Protein AF-T0ZZD6-F1 (afdb_monomer_lite)

Organism: NCBI:txid410659

Sequence (112 aa):
MRQFITPGEELPKEAKRNEYVAVYNGKAYSNIMGFYDTERKDIVPLEGMWKPRIGDSVIGVVERPTRAGIYNVMLTEFAQGLIITSKFDSGPSFAANDIIEATVADVEKKKG

pLDDT: mean 89.75, std 10.62, range [41.41, 97.19]

Radius of gyration: 18.77 Å; chains: 1; bounding box: 46×27×48 Å

Foldseek 3Di:
DKDWFAFFAWADLLQDDDPQWDADPNTTTGRATFIQDPVVSYTGHPDDDDDDDAFDKAKWFWAADPDPQWTWTCGDPPDIDIGGDDPPDPDDDDHGGDIDIDGRHDDDDDDD

Structure (mmCIF, N/CA/C/O backbone):
data_AF-T0ZZD6-F1
#
_entry.id   AF-T0ZZD6-F1
#
loop_
_atom_site.group_PDB
_atom_site.id
_atom_site.type_symbol
_atom_site.label_atom_id
_atom_site.label_alt_id
_atom_site.label_comp_id
_atom_site.label_asym_id
_atom_site.label_entity_id
_atom_site.label_seq_id
_atom_site.pdbx_PDB_ins_code
_atom_site.Cartn_x
_atom_site.Cartn_y
_atom_site.Cartn_z
_atom_site.occupancy
_atom_site.B_iso_or_equiv
_atom_site.auth_seq_id
_atom_site.auth_comp_id
_atom_site.auth_asym_id
_atom_site.auth_atom_id
_atom_site.pdbx_PDB_model_num
ATOM 1 N N . MET A 1 1 ? -15.477 -13.158 11.176 1.00 83.44 1 MET A N 1
ATOM 2 C CA . MET A 1 1 ? -16.718 -12.370 10.917 1.00 83.44 1 MET A CA 1
ATOM 3 C C . MET A 1 1 ? -16.318 -10.936 10.568 1.00 83.44 1 MET A C 1
ATOM 5 O O . MET A 1 1 ? -15.305 -10.470 11.076 1.00 83.44 1 MET A O 1
ATOM 9 N N . ARG A 1 2 ? -17.057 -10.244 9.690 1.00 91.12 2 ARG A N 1
ATOM 10 C CA . ARG A 1 2 ? -16.783 -8.838 9.343 1.00 91.12 2 ARG A CA 1
ATOM 11 C C . ARG A 1 2 ? -17.857 -7.932 9.930 1.00 91.12 2 ARG A C 1
ATOM 13 O O . ARG A 1 2 ? -19.037 -8.169 9.689 1.00 91.12 2 ARG A O 1
ATOM 20 N N . GLN A 1 3 ? -17.442 -6.919 10.680 1.00 94.25 3 GLN A N 1
ATOM 21 C CA . GLN A 1 3 ? -18.321 -5.898 11.245 1.00 94.25 3 GLN A CA 1
ATOM 22 C C . GLN A 1 3 ? -18.134 -4.601 10.466 1.00 94.25 3 GLN A C 1
ATOM 24 O O . GLN A 1 3 ? -17.003 -4.171 10.263 1.00 94.25 3 GLN A O 1
ATOM 29 N N . PHE A 1 4 ? -19.226 -3.992 10.012 1.00 96.69 4 PHE A N 1
ATOM 30 C CA . PHE A 1 4 ? -19.164 -2.668 9.399 1.00 96.69 4 PHE A CA 1
ATOM 31 C C . PHE A 1 4 ? -18.773 -1.626 10.449 1.00 96.69 4 PHE A C 1
ATOM 33 O O . PHE A 1 4 ? -19.295 -1.674 11.561 1.00 96.69 4 PHE A O 1
ATOM 40 N N . ILE A 1 5 ? -17.873 -0.715 10.088 1.00 96.88 5 ILE A N 1
ATOM 41 C CA . ILE A 1 5 ? -17.375 0.343 10.969 1.00 96.88 5 ILE A CA 1
ATOM 42 C C . ILE A 1 5 ? -17.388 1.699 10.267 1.00 96.88 5 ILE A C 1
ATOM 44 O O . ILE A 1 5 ? -17.228 1.797 9.044 1.00 96.88 5 ILE A O 1
ATOM 48 N N . THR A 1 6 ? -17.524 2.751 11.066 1.00 97.19 6 THR A N 1
ATOM 49 C CA . THR A 1 6 ? -17.542 4.146 10.612 1.00 97.19 6 THR A CA 1
ATOM 50 C C . THR A 1 6 ? -16.387 4.967 11.199 1.00 97.19 6 THR A C 1
ATOM 52 O O . THR A 1 6 ? -15.838 4.605 12.242 1.00 97.19 6 THR A O 1
ATOM 55 N N . PRO A 1 7 ? -15.983 6.080 10.557 1.00 96.62 7 PRO A N 1
ATOM 56 C CA . PRO A 1 7 ? -14.992 6.984 11.134 1.00 96.62 7 PRO A CA 1
ATOM 57 C C . PRO A 1 7 ? -15.426 7.496 12.517 1.00 96.62 7 PRO A C 1
ATOM 59 O O . PRO A 1 7 ? -16.553 7.949 12.694 1.00 96.62 7 PRO A O 1
ATOM 62 N N . GLY A 1 8 ? -14.517 7.452 13.490 1.00 96.19 8 GLY A N 1
ATOM 63 C CA . GLY A 1 8 ? -14.763 7.830 14.885 1.00 96.19 8 GLY A CA 1
ATOM 64 C C . GLY A 1 8 ? -15.282 6.696 15.773 1.00 96.19 8 GLY A C 1
ATOM 65 O O . GLY A 1 8 ? -15.343 6.869 16.989 1.00 96.19 8 GLY A O 1
ATOM 66 N N . GLU A 1 9 ? -15.614 5.534 15.210 1.00 97.19 9 GLU A N 1
ATOM 67 C CA . GLU A 1 9 ? -16.054 4.369 15.981 1.00 97.19 9 GLU A CA 1
ATOM 68 C C . GLU A 1 9 ? -14.894 3.761 16.785 1.00 97.19 9 GLU A C 1
ATOM 70 O O . GLU A 1 9 ? -13.789 3.581 16.261 1.00 97.19 9 GLU A O 1
ATOM 75 N N . GLU A 1 10 ? -15.132 3.468 18.070 1.00 96.75 10 GLU A N 1
ATOM 76 C CA . GLU A 1 10 ? -14.140 2.837 18.951 1.00 96.75 10 GLU A CA 1
ATOM 77 C C . GLU A 1 10 ? -13.927 1.377 18.538 1.00 96.75 10 GLU A C 1
ATOM 79 O O . GLU A 1 10 ? -14.868 0.591 18.431 1.00 96.75 10 GLU A O 1
ATOM 84 N N . LEU A 1 11 ? -12.668 1.013 18.319 1.00 96.25 11 LEU A N 1
ATOM 85 C CA . LEU A 1 11 ? -12.261 -0.323 17.911 1.00 96.25 11 LEU A CA 1
ATOM 86 C C . LEU A 1 11 ? -11.879 -1.175 19.131 1.00 96.25 11 LEU A C 1
ATOM 88 O O . LEU A 1 11 ? -11.433 -0.635 20.150 1.00 96.25 11 LEU A O 1
ATOM 92 N N . PRO A 1 12 ? -11.966 -2.515 19.029 1.00 94.06 12 PRO A N 1
ATOM 93 C CA . PRO A 1 12 ? -11.460 -3.413 20.063 1.00 94.06 12 PRO A CA 1
ATOM 94 C C . PRO A 1 12 ? -9.984 -3.150 20.387 1.00 94.06 12 PRO A C 1
ATOM 96 O O . PRO A 1 12 ? -9.197 -2.777 19.516 1.00 94.06 12 PRO A O 1
ATOM 99 N N . LYS A 1 13 ? -9.574 -3.392 21.638 1.00 90.56 13 LYS A N 1
ATOM 100 C CA . LYS A 1 13 ? -8.198 -3.116 22.100 1.00 90.56 13 LYS A CA 1
ATOM 101 C C . LYS A 1 13 ? -7.137 -3.904 21.332 1.00 90.56 13 LYS A C 1
ATOM 103 O O . LYS A 1 13 ? -5.996 -3.461 21.225 1.00 90.56 13 LYS A O 1
ATOM 108 N N . GLU A 1 14 ? -7.510 -5.067 20.816 1.00 90.56 14 GLU A N 1
ATOM 109 C CA . GLU A 1 14 ? -6.651 -5.972 20.063 1.00 90.56 14 GLU A CA 1
ATOM 110 C C . GLU A 1 14 ? -6.573 -5.609 18.575 1.00 90.56 14 GLU A C 1
ATOM 112 O O . GLU A 1 14 ? -5.856 -6.290 17.838 1.00 90.56 14 GLU A O 1
ATOM 117 N N . ALA A 1 15 ? -7.296 -4.576 18.124 1.00 92.31 15 ALA A N 1
ATOM 118 C CA . ALA A 1 15 ? -7.241 -4.115 16.747 1.00 92.31 15 ALA A CA 1
ATOM 119 C C . ALA A 1 15 ? -5.796 -3.772 16.362 1.00 92.31 15 ALA A C 1
ATOM 121 O O . ALA A 1 15 ? -5.078 -3.038 17.053 1.00 92.31 15 ALA A O 1
ATOM 122 N N . LYS A 1 16 ? -5.360 -4.326 15.234 1.00 93.50 16 LYS A N 1
ATOM 123 C CA . LYS A 1 16 ? -4.033 -4.112 14.679 1.00 93.50 16 LYS A CA 1
ATOM 124 C C . LYS A 1 16 ? -3.868 -2.636 14.348 1.00 93.50 16 LYS A C 1
ATOM 126 O O . LYS A 1 16 ? -4.651 -2.054 13.603 1.00 93.50 16 LYS A O 1
ATOM 131 N N . ARG A 1 17 ? -2.805 -2.034 14.876 1.00 90.69 17 ARG A N 1
ATOM 132 C CA . ARG A 1 17 ? -2.465 -0.647 14.562 1.00 90.69 17 ARG A CA 1
ATOM 133 C C . ARG A 1 17 ? -1.930 -0.572 13.141 1.00 90.69 17 ARG A C 1
ATOM 135 O O . ARG A 1 17 ? -0.885 -1.140 12.828 1.00 90.69 17 ARG A O 1
ATOM 142 N N . ASN A 1 18 ? -2.659 0.131 12.296 1.00 90.06 18 ASN A N 1
ATOM 143 C CA . ASN A 1 18 ? -2.303 0.414 10.919 1.00 90.06 18 ASN A CA 1
ATOM 144 C C . ASN A 1 18 ? -2.682 1.878 10.616 1.00 90.06 18 ASN A C 1
ATOM 146 O O . ASN A 1 18 ? -3.045 2.644 11.505 1.00 90.06 18 ASN A O 1
ATOM 150 N N . GLU A 1 19 ? -2.585 2.274 9.357 1.00 89.38 19 GLU A N 1
ATOM 151 C CA . GLU A 1 19 ? -2.939 3.618 8.888 1.00 89.38 19 GLU A CA 1
ATOM 152 C C . GLU A 1 19 ? -4.436 3.971 8.975 1.00 89.38 19 GLU A C 1
ATOM 154 O O . GLU A 1 19 ? -4.789 5.146 8.884 1.00 89.38 19 GLU A O 1
ATOM 159 N N . TYR A 1 20 ? -5.300 2.974 9.166 1.00 94.06 20 TYR A N 1
ATOM 160 C CA . TYR A 1 20 ? -6.750 3.123 9.295 1.00 94.06 20 TYR A CA 1
ATOM 161 C C . TYR A 1 20 ? -7.208 3.297 10.755 1.00 94.06 20 TYR A C 1
ATOM 163 O O . TYR A 1 20 ? -8.400 3.419 11.038 1.00 94.06 20 TYR A O 1
ATOM 171 N N . VAL A 1 21 ? -6.261 3.280 11.700 1.00 94.88 21 VAL A N 1
ATOM 172 C CA . VAL A 1 21 ? -6.522 3.368 13.138 1.00 94.88 21 VAL A CA 1
ATOM 173 C C . VAL A 1 21 ? -5.883 4.627 13.710 1.00 94.88 21 VAL A C 1
ATOM 175 O O . VAL A 1 21 ? -4.660 4.776 13.721 1.00 94.88 21 VAL A O 1
ATOM 178 N N . ALA A 1 22 ? -6.712 5.513 14.256 1.00 94.75 22 ALA A N 1
ATOM 179 C CA . ALA A 1 22 ? -6.274 6.640 15.066 1.00 94.75 22 ALA A CA 1
ATOM 180 C C . ALA A 1 22 ? -6.217 6.234 16.546 1.00 94.75 22 ALA A C 1
ATOM 182 O O . ALA A 1 22 ? -7.111 5.555 17.047 1.00 94.75 22 ALA A O 1
ATOM 183 N N . VAL A 1 23 ? -5.174 6.659 17.266 1.00 93.75 23 VAL A N 1
ATOM 184 C CA . VAL A 1 23 ? -5.051 6.414 18.710 1.00 93.75 23 VAL A CA 1
ATOM 185 C C . VAL A 1 23 ? -5.223 7.727 19.458 1.00 93.75 23 VAL A C 1
ATOM 187 O O . VAL A 1 23 ? -4.429 8.648 19.282 1.00 93.75 23 VAL A O 1
ATOM 190 N N . TYR A 1 24 ? -6.235 7.796 20.319 1.00 93.25 24 TYR A N 1
ATOM 191 C CA . TYR A 1 24 ? -6.521 8.964 21.148 1.00 93.25 24 TYR A CA 1
ATOM 192 C C . TYR A 1 24 ? -6.794 8.520 22.586 1.00 93.25 24 TYR A C 1
ATOM 194 O O . TYR A 1 24 ? -7.584 7.608 22.816 1.00 93.25 24 TYR A O 1
ATOM 202 N N . ASN A 1 25 ? -6.101 9.116 23.562 1.00 91.69 25 ASN A N 1
ATOM 203 C CA . ASN A 1 25 ? -6.203 8.761 24.988 1.00 91.69 25 ASN A CA 1
ATOM 204 C C . ASN A 1 25 ? -6.096 7.247 25.275 1.00 91.69 25 ASN A C 1
ATOM 206 O O . ASN A 1 25 ? -6.811 6.700 26.111 1.00 91.69 25 ASN A O 1
ATOM 210 N N . GLY A 1 26 ? -5.215 6.549 24.551 1.00 90.94 26 GLY A N 1
ATOM 211 C CA . GLY A 1 26 ? -4.997 5.107 24.710 1.00 90.94 26 GLY A CA 1
ATOM 212 C C . GLY A 1 26 ? -6.083 4.209 24.105 1.00 90.94 26 GLY A C 1
ATOM 213 O O . GLY A 1 26 ? -5.947 2.987 24.169 1.00 90.94 26 GLY A O 1
ATOM 214 N N . LYS A 1 27 ? -7.119 4.785 23.489 1.00 95.06 27 LYS A N 1
ATOM 215 C CA . LYS A 1 27 ? -8.169 4.071 22.756 1.00 95.06 27 LYS A CA 1
ATOM 216 C C . LYS A 1 27 ? -7.920 4.132 21.251 1.00 95.06 27 LYS A C 1
ATOM 218 O O . LYS A 1 27 ? -7.370 5.112 20.748 1.00 95.06 27 LYS A O 1
ATOM 223 N N . ALA A 1 28 ? -8.292 3.063 20.557 1.00 95.56 28 ALA A N 1
ATOM 224 C CA . ALA A 1 28 ? -8.194 2.950 19.108 1.00 95.56 28 ALA A CA 1
ATOM 225 C C . ALA A 1 28 ? -9.541 3.312 18.477 1.00 95.56 28 ALA A C 1
ATOM 227 O O . ALA A 1 28 ? -10.579 2.837 18.928 1.00 95.56 28 ALA A O 1
ATOM 228 N N . TYR A 1 29 ? -9.513 4.124 17.428 1.00 96.94 29 TYR A N 1
ATOM 229 C CA . TYR A 1 29 ? -10.690 4.558 16.686 1.00 96.94 29 TYR A CA 1
ATOM 230 C C . TYR A 1 29 ? -10.463 4.346 15.194 1.00 96.94 29 TYR A C 1
ATOM 232 O O . TYR A 1 29 ? -9.345 4.538 14.707 1.00 96.94 29 TYR A O 1
ATOM 240 N N . SER A 1 30 ? -11.512 3.981 14.461 1.00 96.44 30 SER A N 1
ATOM 241 C CA . SER A 1 30 ? -11.444 3.970 13.000 1.00 96.44 30 SER A CA 1
ATOM 242 C C . SER A 1 30 ? -11.337 5.399 12.473 1.00 96.44 30 SER A C 1
ATOM 244 O O . SER A 1 30 ? -12.045 6.285 12.948 1.00 96.44 30 SER A O 1
ATOM 246 N N . ASN A 1 31 ? -10.487 5.645 11.477 1.00 95.56 31 ASN A N 1
ATOM 247 C CA . ASN A 1 31 ? -10.459 6.925 10.753 1.00 95.56 31 ASN A CA 1
ATOM 248 C C . ASN A 1 31 ? -11.085 6.836 9.347 1.00 95.56 31 ASN A C 1
ATOM 250 O O . ASN A 1 31 ? -11.108 7.834 8.631 1.00 95.56 31 ASN A O 1
ATOM 254 N N . ILE A 1 32 ? -11.603 5.664 8.966 1.00 95.06 32 ILE A N 1
ATOM 255 C CA . ILE A 1 32 ? -12.238 5.398 7.670 1.00 95.06 32 ILE A CA 1
ATOM 256 C C . ILE A 1 32 ? -13.553 4.628 7.835 1.00 95.06 32 ILE A C 1
ATOM 258 O O . ILE A 1 32 ? -13.870 4.103 8.904 1.00 95.06 32 ILE A O 1
ATOM 262 N N . MET A 1 33 ? -14.312 4.546 6.744 1.00 96.44 33 MET A N 1
ATOM 263 C CA . MET A 1 33 ? -15.436 3.626 6.605 1.00 96.44 33 MET A CA 1
ATOM 264 C C . MET A 1 33 ? -14.938 2.285 6.047 1.00 96.44 33 MET A C 1
ATOM 266 O O . MET A 1 33 ? -14.135 2.250 5.110 1.00 96.44 33 MET A O 1
ATOM 270 N N . GLY A 1 34 ? -15.385 1.171 6.625 1.00 96.19 34 GLY A N 1
ATOM 271 C CA . GLY A 1 34 ? -14.770 -0.121 6.336 1.00 96.19 34 GLY A CA 1
ATOM 272 C C . GLY A 1 34 ? -15.461 -1.314 6.973 1.00 96.19 34 GLY A C 1
ATOM 273 O O . GLY A 1 34 ? -16.532 -1.214 7.570 1.00 96.19 34 GLY A O 1
ATOM 274 N N . PHE A 1 35 ? -14.782 -2.451 6.885 1.00 96.88 35 PHE A N 1
ATOM 275 C CA . PHE A 1 35 ? -15.068 -3.622 7.696 1.00 96.88 35 PHE A CA 1
ATOM 276 C C . PHE A 1 35 ? -13.923 -3.879 8.670 1.00 96.88 35 PHE A C 1
ATOM 278 O O . PHE A 1 35 ? -12.767 -3.977 8.261 1.00 96.88 35 PHE A O 1
ATOM 285 N N . TYR A 1 36 ? -14.247 -4.075 9.941 1.00 96.44 36 TYR A N 1
ATOM 286 C CA . TYR A 1 36 ? -13.346 -4.706 10.890 1.00 96.44 36 TYR A CA 1
ATOM 287 C C . TYR A 1 36 ? -13.437 -6.229 10.743 1.00 96.44 36 TYR A C 1
ATOM 289 O O . TYR A 1 36 ? -14.507 -6.826 10.901 1.00 96.44 36 TYR A O 1
ATOM 297 N N . ASP A 1 37 ? -12.315 -6.863 10.413 1.00 95.56 37 ASP A N 1
ATOM 298 C CA . ASP A 1 37 ? -12.176 -8.314 10.355 1.00 95.56 37 ASP A CA 1
ATOM 299 C C . ASP A 1 37 ? -11.760 -8.829 11.737 1.00 95.56 37 ASP A C 1
ATOM 301 O O . ASP A 1 37 ? -10.623 -8.636 12.171 1.00 95.56 37 ASP A O 1
ATOM 305 N N . THR A 1 38 ? -12.681 -9.491 12.439 1.00 92.75 38 THR A N 1
ATOM 306 C CA . THR A 1 38 ? -12.453 -9.944 13.819 1.00 92.75 38 THR A CA 1
ATOM 307 C C . THR A 1 38 ? -11.359 -11.006 13.936 1.00 92.75 38 THR A C 1
ATOM 309 O O . THR A 1 38 ? -10.767 -11.158 15.000 1.00 92.75 38 THR A O 1
ATOM 312 N N . GLU A 1 39 ? -11.099 -11.763 12.868 1.00 93.94 39 GLU A N 1
ATOM 313 C CA . GLU A 1 39 ? -10.123 -12.859 12.865 1.00 93.94 39 GLU A CA 1
ATOM 314 C C . GLU A 1 39 ? -8.718 -12.323 12.611 1.00 93.94 39 GLU A C 1
ATOM 316 O O . GLU A 1 39 ? -7.7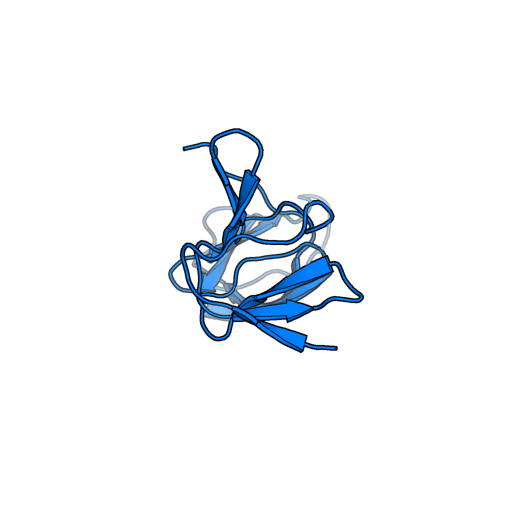76 -12.644 13.336 1.00 93.94 39 GLU A O 1
ATOM 321 N N . ARG A 1 40 ? -8.588 -11.448 11.610 1.00 94.25 40 ARG A N 1
ATOM 322 C CA . ARG A 1 40 ? -7.316 -10.790 11.281 1.00 94.25 40 ARG A CA 1
ATOM 323 C C . ARG A 1 40 ? -6.999 -9.621 12.209 1.00 94.25 40 ARG A C 1
ATOM 325 O O . ARG A 1 40 ? -5.863 -9.147 12.212 1.00 94.25 40 ARG A O 1
ATOM 332 N N . LYS A 1 41 ? -7.996 -9.170 12.979 1.00 95.00 41 LYS A N 1
ATOM 333 C CA . LYS A 1 41 ? -7.967 -7.957 13.805 1.00 95.00 41 LYS A CA 1
ATOM 334 C C . LYS A 1 41 ? -7.572 -6.732 12.981 1.00 95.00 41 LYS A C 1
ATOM 336 O O . LYS A 1 41 ? -6.893 -5.844 13.482 1.00 95.00 41 LYS A O 1
ATOM 341 N N . ASP A 1 42 ? -7.937 -6.718 11.702 1.00 94.25 42 ASP A N 1
ATOM 342 C CA . ASP A 1 42 ? -7.485 -5.733 10.716 1.00 94.25 42 ASP A CA 1
ATOM 343 C C . ASP A 1 42 ? -8.687 -5.003 10.111 1.00 94.25 42 ASP A C 1
ATOM 345 O O . ASP A 1 42 ? -9.816 -5.498 10.153 1.00 94.25 42 ASP A O 1
ATOM 349 N N . ILE A 1 43 ? -8.440 -3.825 9.544 1.00 94.38 43 ILE A N 1
ATOM 350 C CA . ILE A 1 43 ? -9.473 -3.027 8.881 1.00 94.38 43 ILE A CA 1
ATOM 351 C C . ILE A 1 43 ? -9.330 -3.180 7.374 1.00 94.38 43 ILE A C 1
ATOM 353 O O . ILE A 1 43 ? -8.253 -2.987 6.808 1.00 94.38 43 ILE A O 1
ATOM 357 N N . VAL A 1 44 ? -10.446 -3.495 6.726 1.00 93.62 44 VAL A N 1
ATOM 358 C CA . VAL A 1 44 ? -10.571 -3.546 5.274 1.00 93.62 44 VAL A CA 1
ATOM 359 C C . VAL A 1 44 ? -11.347 -2.306 4.823 1.00 93.62 44 VAL A C 1
ATOM 361 O O . VAL A 1 44 ? -12.540 -2.211 5.128 1.00 93.62 44 VAL A O 1
ATOM 364 N N . PRO A 1 45 ? -10.705 -1.349 4.131 1.00 94.31 45 PRO A N 1
ATOM 365 C CA . PRO A 1 45 ? -11.405 -0.191 3.587 1.00 94.31 45 PRO A CA 1
ATOM 366 C C . PRO A 1 45 ? -12.411 -0.618 2.513 1.00 94.31 45 PRO A C 1
ATOM 368 O O . PRO A 1 45 ? -12.168 -1.574 1.775 1.00 94.31 45 PRO A O 1
ATOM 371 N N . LEU A 1 46 ? -13.529 0.103 2.410 1.00 93.50 46 LEU A N 1
ATOM 372 C CA . LEU A 1 46 ? -14.469 -0.053 1.289 1.00 93.50 46 LEU A CA 1
ATOM 373 C C . LEU A 1 46 ? -13.977 0.654 0.028 1.00 93.50 46 LEU A C 1
ATOM 375 O O . LEU A 1 46 ? -14.197 0.181 -1.082 1.00 93.50 46 LEU A O 1
ATOM 379 N N . 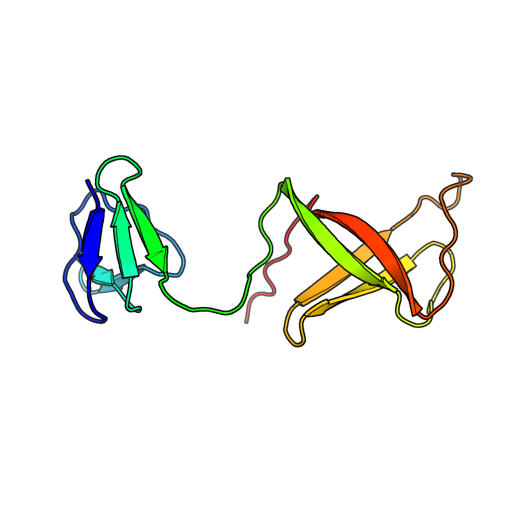GLU A 1 47 ? -13.311 1.784 0.226 1.00 90.75 47 GLU A N 1
ATOM 380 C CA . GLU A 1 47 ? -12.751 2.626 -0.814 1.00 90.75 47 GLU A CA 1
ATOM 381 C C . GLU A 1 47 ? -11.402 3.171 -0.354 1.00 90.75 47 GLU A C 1
ATOM 383 O O . GLU A 1 47 ? -11.115 3.275 0.841 1.00 90.75 47 GLU A O 1
ATOM 388 N N . GLY A 1 48 ? -10.562 3.523 -1.313 1.00 87.19 48 GLY A N 1
ATOM 389 C CA . GLY A 1 48 ? -9.275 4.121 -1.028 1.00 87.19 48 GLY A CA 1
ATOM 390 C C . GLY A 1 48 ? -8.338 3.991 -2.206 1.00 87.19 48 GLY A C 1
ATOM 391 O O . GLY A 1 48 ? -8.499 3.138 -3.078 1.00 87.19 48 GLY A O 1
ATOM 392 N N . MET A 1 49 ? -7.330 4.851 -2.214 1.00 88.00 49 MET A N 1
ATOM 393 C CA . MET A 1 49 ? -6.237 4.715 -3.160 1.00 88.00 49 MET A CA 1
ATOM 394 C C . MET A 1 49 ? -5.403 3.500 -2.775 1.00 88.00 49 MET A C 1
ATOM 396 O O . MET A 1 49 ? -5.131 3.275 -1.590 1.00 88.00 49 MET A O 1
ATOM 400 N N . TRP A 1 50 ? -4.981 2.729 -3.775 1.00 90.44 50 TRP A N 1
ATOM 401 C CA . TRP A 1 50 ? -4.017 1.668 -3.536 1.00 90.44 50 TRP A CA 1
ATOM 402 C C . TRP A 1 50 ? -2.738 2.268 -2.950 1.00 90.44 50 TRP A C 1
ATOM 404 O O . TRP A 1 50 ? -2.224 3.282 -3.428 1.00 90.44 50 TRP A O 1
ATOM 414 N N . LYS A 1 51 ? -2.240 1.625 -1.897 1.00 88.62 51 LYS A N 1
ATOM 415 C CA . LYS A 1 51 ? -0.957 1.946 -1.287 1.00 88.62 51 LYS A CA 1
ATOM 416 C C . LYS A 1 51 ? -0.040 0.741 -1.426 1.00 88.62 51 LYS A C 1
ATOM 418 O O . LYS A 1 51 ? -0.466 -0.345 -1.025 1.00 88.62 51 LYS A O 1
ATOM 423 N N . PRO A 1 52 ? 1.195 0.929 -1.918 1.00 91.75 52 PRO A N 1
ATOM 424 C CA . PRO A 1 52 ? 2.128 -0.168 -2.105 1.00 91.75 52 PRO A CA 1
ATOM 425 C C . PRO A 1 52 ? 2.372 -0.945 -0.815 1.00 91.75 52 PRO A C 1
ATOM 427 O O . PRO A 1 52 ? 2.657 -0.358 0.235 1.00 91.75 52 PRO A O 1
ATOM 430 N N . ARG A 1 53 ? 2.295 -2.272 -0.902 1.00 91.38 53 ARG A N 1
ATOM 431 C CA . ARG A 1 53 ? 2.736 -3.188 0.150 1.00 91.38 53 ARG A CA 1
ATOM 432 C C . ARG A 1 53 ? 3.808 -4.107 -0.410 1.00 91.38 53 ARG A C 1
ATOM 434 O O . ARG A 1 53 ? 3.753 -4.502 -1.569 1.00 91.38 53 ARG A O 1
ATOM 441 N N . ILE A 1 54 ? 4.779 -4.448 0.431 1.00 94.25 54 ILE A N 1
ATOM 442 C CA . ILE A 1 54 ? 5.820 -5.414 0.071 1.00 94.25 54 ILE A CA 1
ATOM 443 C C . ILE A 1 54 ? 5.147 -6.726 -0.345 1.00 94.25 54 ILE A C 1
ATOM 445 O O . ILE A 1 54 ? 4.305 -7.251 0.386 1.00 94.25 54 ILE A O 1
ATOM 449 N N . GLY A 1 55 ? 5.533 -7.239 -1.511 1.00 95.75 55 GLY A N 1
ATOM 450 C CA . GLY A 1 55 ? 4.984 -8.456 -2.103 1.00 95.75 55 GLY A CA 1
ATOM 451 C C . GLY A 1 55 ? 3.780 -8.252 -3.026 1.00 95.75 55 GLY A C 1
ATOM 452 O O . GLY A 1 55 ? 3.374 -9.219 -3.666 1.00 95.75 55 GLY A O 1
ATOM 453 N N . ASP A 1 56 ? 3.225 -7.041 -3.143 1.00 95.56 56 ASP A N 1
ATOM 454 C CA . ASP A 1 56 ? 2.179 -6.766 -4.136 1.00 95.56 56 ASP A CA 1
ATOM 455 C C . ASP A 1 56 ? 2.742 -6.954 -5.560 1.00 95.56 56 ASP A C 1
ATOM 457 O O . ASP A 1 56 ? 3.834 -6.461 -5.861 1.00 95.56 56 ASP A O 1
ATOM 461 N N . SER A 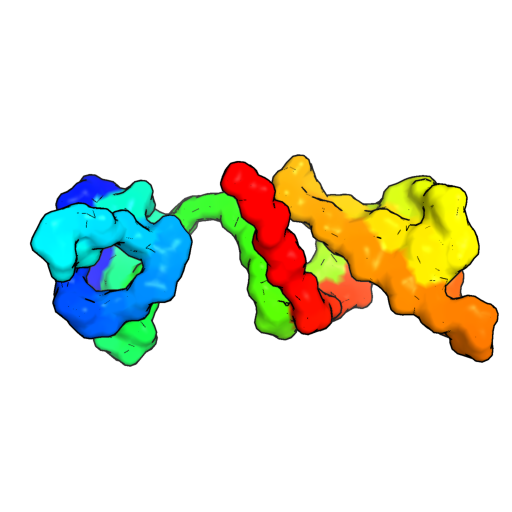1 57 ? 1.994 -7.636 -6.440 1.00 96.69 57 SER A N 1
ATOM 462 C CA . SER A 1 57 ? 2.243 -7.590 -7.891 1.00 96.69 57 SER A CA 1
ATOM 463 C C . SER A 1 57 ? 1.570 -6.353 -8.472 1.00 96.69 57 SER A C 1
ATOM 465 O O . SER A 1 57 ? 0.397 -6.088 -8.190 1.00 96.69 57 SER A O 1
ATOM 467 N N . VAL A 1 58 ? 2.318 -5.579 -9.251 1.00 96.31 58 VAL A N 1
ATOM 468 C CA . VAL A 1 58 ? 1.892 -4.287 -9.786 1.00 96.31 58 VAL A CA 1
ATOM 469 C C . VAL A 1 58 ? 2.221 -4.191 -11.264 1.00 96.31 58 VAL A C 1
ATOM 471 O O . VAL A 1 58 ? 3.236 -4.711 -11.723 1.00 96.31 58 VAL A O 1
ATOM 474 N N . ILE A 1 59 ? 1.373 -3.474 -11.996 1.00 96.81 59 ILE A N 1
ATOM 475 C CA . ILE A 1 59 ? 1.625 -3.089 -13.382 1.00 96.81 59 ILE A CA 1
ATOM 476 C C . ILE A 1 59 ? 1.887 -1.588 -13.401 1.00 96.81 59 ILE A C 1
ATOM 478 O O . ILE A 1 59 ? 1.144 -0.822 -12.786 1.00 96.81 59 ILE A O 1
ATOM 482 N N . GLY A 1 60 ? 2.943 -1.172 -14.089 1.00 96.44 60 GLY A N 1
ATOM 483 C CA . GLY A 1 60 ? 3.348 0.225 -14.166 1.00 96.44 60 GLY A CA 1
ATOM 484 C C . GLY A 1 60 ? 3.859 0.617 -15.541 1.00 96.44 60 GLY A C 1
ATOM 485 O O . GLY A 1 60 ? 4.153 -0.237 -16.379 1.00 96.44 60 GLY A O 1
ATOM 486 N N . VAL A 1 61 ? 3.971 1.925 -15.756 1.00 97.19 61 VAL A N 1
ATOM 487 C CA . VAL A 1 61 ? 4.488 2.511 -16.996 1.00 97.19 61 VAL A CA 1
ATOM 488 C C . VAL A 1 61 ? 5.845 3.143 -16.725 1.00 97.19 61 VAL A C 1
ATOM 490 O O . VAL A 1 61 ? 5.980 3.980 -15.833 1.00 97.19 61 VAL A O 1
ATOM 493 N N . VAL A 1 62 ? 6.855 2.754 -17.495 1.00 95.69 62 VAL A N 1
ATOM 494 C CA . VAL A 1 62 ? 8.214 3.283 -17.367 1.00 95.69 62 VAL A CA 1
ATOM 495 C C . VAL A 1 62 ? 8.249 4.729 -17.856 1.00 95.69 62 VAL A C 1
ATOM 497 O O . VAL A 1 62 ? 7.915 5.031 -19.003 1.00 95.69 62 VAL A O 1
ATOM 500 N N . GLU A 1 63 ? 8.671 5.646 -16.990 1.00 94.69 63 GLU A N 1
ATOM 501 C CA . GLU A 1 63 ? 8.918 7.032 -17.381 1.00 94.69 63 GLU A CA 1
ATOM 502 C C . GLU A 1 63 ? 10.206 7.136 -18.208 1.00 94.69 63 GLU A C 1
ATOM 504 O O . GLU A 1 63 ? 11.030 6.222 -18.249 1.00 94.69 63 GLU A O 1
ATOM 509 N N . ARG A 1 64 ? 10.425 8.284 -18.860 1.00 89.38 64 ARG A N 1
ATOM 510 C CA . ARG A 1 64 ? 11.660 8.511 -19.620 1.00 89.38 64 ARG A CA 1
ATOM 511 C C . ARG A 1 64 ? 12.891 8.289 -18.716 1.00 89.38 64 ARG A C 1
ATOM 513 O O . ARG A 1 64 ? 13.058 9.048 -17.758 1.00 89.38 64 ARG A O 1
ATOM 520 N N . PRO A 1 65 ? 13.779 7.322 -19.032 1.00 83.19 65 PRO A N 1
ATOM 521 C CA . PRO A 1 65 ? 14.935 7.032 -18.193 1.00 83.19 65 PRO A CA 1
ATOM 522 C C . PRO A 1 65 ? 15.846 8.254 -18.068 1.00 83.19 65 PRO A C 1
ATOM 524 O O . PRO A 1 65 ? 16.218 8.873 -19.067 1.00 83.19 65 PRO A O 1
ATOM 527 N N . THR A 1 66 ? 16.217 8.601 -16.838 1.00 78.19 66 THR A N 1
ATOM 528 C CA . THR A 1 66 ? 17.112 9.736 -16.554 1.00 78.19 66 THR A CA 1
ATOM 529 C C . THR A 1 66 ? 18.577 9.310 -16.487 1.00 78.19 66 THR A C 1
ATOM 531 O O . THR A 1 66 ? 19.475 10.111 -16.746 1.00 78.19 66 THR A O 1
ATOM 534 N N . ARG A 1 67 ? 18.836 8.038 -16.159 1.00 83.12 67 ARG A N 1
ATOM 535 C CA . ARG A 1 67 ? 20.174 7.457 -16.037 1.00 83.12 67 ARG A CA 1
ATOM 536 C C . ARG A 1 67 ? 20.142 5.974 -16.395 1.00 83.12 67 ARG A C 1
ATOM 538 O O . ARG A 1 67 ? 19.184 5.279 -16.081 1.00 83.12 67 ARG A O 1
ATOM 545 N N . ALA A 1 68 ? 21.223 5.475 -16.994 1.00 82.38 68 ALA A N 1
ATOM 546 C CA . ALA A 1 68 ? 21.378 4.047 -17.257 1.00 82.38 68 ALA A CA 1
ATOM 547 C C . ALA A 1 68 ? 21.243 3.221 -15.963 1.00 82.38 68 ALA A C 1
ATOM 549 O O . ALA A 1 68 ? 21.932 3.494 -14.974 1.00 82.38 68 ALA A O 1
ATOM 550 N N . GLY A 1 69 ? 20.358 2.224 -16.004 1.00 84.88 69 GLY A N 1
ATOM 551 C CA . GLY A 1 69 ? 20.081 1.298 -14.908 1.00 84.88 69 GLY A CA 1
ATOM 552 C C . GLY A 1 69 ? 19.209 1.846 -13.775 1.00 84.88 69 GLY A C 1
ATOM 553 O O . GLY A 1 69 ? 19.102 1.202 -12.736 1.00 84.88 69 GLY A O 1
ATOM 554 N N . ILE A 1 70 ? 18.600 3.023 -13.950 1.00 89.38 70 ILE A N 1
ATOM 555 C CA . ILE A 1 70 ? 17.618 3.576 -13.014 1.00 89.38 70 ILE A CA 1
ATOM 556 C C . ILE A 1 70 ? 16.368 3.961 -13.801 1.00 89.38 70 ILE A C 1
ATOM 558 O O . ILE A 1 70 ? 16.421 4.831 -14.673 1.00 89.38 70 ILE A O 1
ATOM 562 N N . TYR A 1 71 ? 15.248 3.327 -13.469 1.00 92.06 71 TYR A N 1
ATOM 563 C CA . TYR A 1 71 ? 13.975 3.522 -14.151 1.00 92.06 71 TYR A CA 1
ATOM 564 C C . TYR A 1 71 ? 12.914 3.944 -13.142 1.00 92.06 71 TYR A C 1
ATOM 566 O O . TYR A 1 71 ? 12.621 3.210 -12.198 1.00 92.06 71 TYR A O 1
ATOM 574 N N . ASN A 1 72 ? 12.338 5.125 -13.350 1.00 94.38 72 ASN A N 1
ATOM 575 C CA . ASN A 1 72 ? 11.130 5.527 -12.641 1.00 94.38 72 ASN A CA 1
ATOM 576 C C . ASN A 1 72 ? 9.931 4.841 -13.295 1.00 94.38 72 ASN A C 1
ATOM 578 O O . ASN A 1 72 ? 9.862 4.734 -14.522 1.00 94.38 72 ASN A O 1
ATOM 582 N N . VAL A 1 73 ? 8.988 4.394 -12.476 1.00 95.38 73 VAL A N 1
ATOM 583 C CA . VAL A 1 73 ? 7.796 3.679 -12.927 1.00 95.38 73 VAL A CA 1
ATOM 584 C C . VAL A 1 73 ? 6.576 4.365 -12.335 1.00 95.38 73 VAL A C 1
ATOM 586 O O . VAL A 1 73 ? 6.418 4.430 -11.118 1.00 95.38 73 VAL A O 1
ATOM 589 N N . MET A 1 74 ? 5.692 4.871 -13.182 1.00 95.81 74 MET A N 1
ATOM 590 C CA . MET A 1 74 ? 4.402 5.392 -12.750 1.00 95.81 74 MET A CA 1
ATOM 591 C C . MET A 1 74 ? 3.473 4.212 -12.441 1.00 95.81 74 MET A C 1
ATOM 593 O O . MET A 1 74 ? 3.183 3.409 -13.328 1.00 95.81 74 MET A O 1
ATOM 597 N N . LEU A 1 75 ? 3.025 4.098 -11.186 1.00 95.56 75 LEU A N 1
ATOM 598 C CA . LEU A 1 75 ? 2.087 3.055 -10.744 1.00 95.56 75 LEU A CA 1
ATOM 599 C C . LEU A 1 75 ? 0.673 3.629 -10.620 1.00 95.56 75 LEU A C 1
ATOM 601 O O . LEU A 1 75 ? -0.285 3.079 -11.153 1.00 95.56 75 LEU A O 1
ATOM 605 N N . THR A 1 76 ? 0.553 4.769 -9.939 1.00 92.00 76 THR A N 1
ATOM 606 C CA . THR A 1 76 ? -0.669 5.578 -9.850 1.00 92.00 76 THR A CA 1
ATOM 607 C C . THR A 1 76 ? -0.289 7.060 -9.817 1.00 92.00 76 THR A C 1
ATOM 609 O O . THR A 1 76 ? 0.890 7.397 -9.719 1.00 92.00 76 THR A O 1
ATOM 612 N N . GLU A 1 77 ? -1.272 7.961 -9.822 1.00 86.62 77 GLU A N 1
ATOM 613 C CA . GLU A 1 77 ? -1.034 9.405 -9.643 1.00 86.62 77 GLU A CA 1
ATOM 614 C C . GLU A 1 77 ? -0.338 9.752 -8.310 1.00 86.62 77 GLU A C 1
ATOM 616 O O . GLU A 1 77 ? 0.267 10.814 -8.180 1.00 86.62 77 GLU A O 1
ATOM 621 N N . PHE A 1 78 ? -0.392 8.851 -7.321 1.00 86.12 78 PHE A N 1
ATOM 622 C CA . PHE A 1 78 ? 0.120 9.071 -5.963 1.00 86.12 78 PHE A CA 1
ATOM 623 C C . PHE A 1 78 ? 1.221 8.085 -5.554 1.00 86.12 78 PHE A C 1
ATOM 625 O O . PHE A 1 78 ? 1.727 8.160 -4.433 1.00 86.12 78 PHE A O 1
ATOM 632 N N . ALA A 1 79 ? 1.587 7.151 -6.435 1.00 90.75 79 ALA A N 1
ATOM 633 C CA . ALA A 1 79 ? 2.600 6.139 -6.176 1.00 90.75 79 ALA A CA 1
ATOM 634 C C . ALA A 1 79 ? 3.545 6.006 -7.372 1.00 90.75 79 ALA A C 1
ATOM 636 O O . ALA A 1 79 ? 3.129 5.722 -8.497 1.00 90.75 79 ALA A O 1
ATOM 637 N N . GLN A 1 80 ? 4.836 6.159 -7.092 1.00 92.81 80 GLN A N 1
ATOM 638 C CA . GLN A 1 80 ? 5.914 5.933 -8.044 1.00 92.81 80 GLN A CA 1
ATOM 639 C C . GLN A 1 80 ? 6.768 4.761 -7.565 1.00 92.81 80 GLN A C 1
ATOM 641 O O . GLN A 1 80 ? 7.073 4.640 -6.379 1.00 92.81 80 GLN A O 1
ATOM 646 N N . GLY A 1 81 ? 7.132 3.896 -8.501 1.00 93.88 81 GLY A N 1
ATOM 647 C CA . GLY A 1 81 ? 8.118 2.846 -8.325 1.00 93.88 81 GLY A CA 1
ATOM 648 C C . GLY A 1 81 ? 9.487 3.289 -8.832 1.00 93.88 81 GLY A C 1
ATOM 649 O O . GLY A 1 81 ? 9.607 4.174 -9.681 1.00 93.88 81 GLY A O 1
ATOM 650 N N . LEU A 1 82 ? 10.521 2.628 -8.325 1.00 93.38 82 LEU A N 1
ATOM 651 C CA . LEU A 1 82 ? 11.895 2.794 -8.771 1.00 93.38 82 LEU A CA 1
ATOM 652 C C . LEU A 1 82 ? 12.496 1.412 -9.013 1.00 93.38 82 LEU A C 1
ATOM 654 O O . LEU A 1 82 ? 12.529 0.582 -8.107 1.00 93.38 82 LEU A O 1
ATOM 658 N N . ILE A 1 83 ? 12.995 1.177 -10.223 1.00 91.50 83 ILE A N 1
ATOM 659 C CA . ILE A 1 83 ? 13.771 -0.018 -10.554 1.00 91.50 83 ILE A CA 1
ATOM 660 C C . ILE A 1 83 ? 15.233 0.385 -10.670 1.00 91.50 83 ILE A C 1
ATOM 662 O O . ILE A 1 83 ? 15.588 1.265 -11.455 1.00 91.50 83 ILE A O 1
ATOM 666 N N . ILE A 1 84 ? 16.082 -0.288 -9.897 1.00 88.38 84 ILE A N 1
ATOM 667 C CA . ILE A 1 84 ? 17.533 -0.125 -9.935 1.00 88.38 84 ILE A CA 1
ATOM 668 C C . ILE A 1 84 ? 18.126 -1.435 -10.440 1.00 88.38 84 ILE A C 1
ATOM 670 O O . ILE A 1 84 ? 18.060 -2.456 -9.758 1.00 88.38 84 ILE A O 1
ATOM 674 N N . THR A 1 85 ? 18.721 -1.410 -11.628 1.00 84.81 85 THR A N 1
ATOM 675 C CA . THR A 1 85 ? 19.494 -2.538 -12.149 1.00 84.81 85 THR A CA 1
ATOM 676 C C . THR A 1 85 ? 20.977 -2.314 -11.859 1.00 84.81 85 THR A C 1
ATOM 678 O O . THR A 1 85 ? 21.494 -1.199 -11.961 1.00 84.81 85 THR A O 1
ATOM 681 N N . SER A 1 86 ? 21.690 -3.380 -11.501 1.00 72.12 86 SER A N 1
ATOM 682 C CA . SER A 1 86 ? 23.148 -3.355 -11.357 1.00 72.12 86 SER A CA 1
ATOM 683 C C . SER A 1 86 ? 23.815 -2.874 -12.656 1.00 72.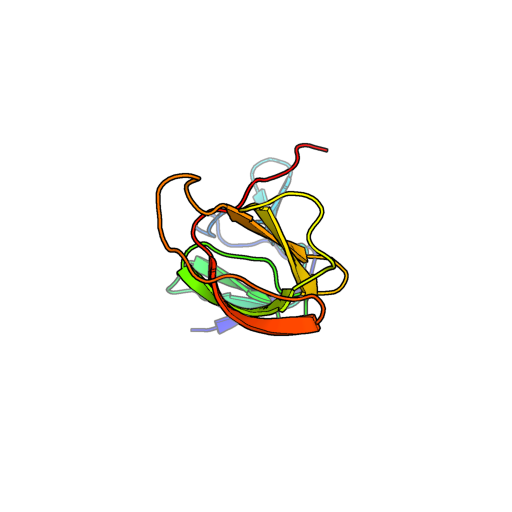12 86 SER A C 1
ATOM 685 O O . SER A 1 86 ? 23.421 -3.278 -13.746 1.00 72.12 86 SER A O 1
ATOM 687 N N . LYS A 1 87 ? 24.864 -2.042 -12.549 1.00 56.16 87 LYS A N 1
ATOM 688 C CA . LYS A 1 87 ? 25.691 -1.616 -13.701 1.00 56.16 87 LYS A CA 1
ATOM 689 C C . LYS A 1 87 ? 26.411 -2.778 -14.398 1.00 56.16 87 LYS A C 1
ATOM 691 O O . LYS A 1 87 ? 26.917 -2.589 -15.499 1.00 56.16 87 LYS A O 1
ATOM 696 N N . PHE A 1 88 ? 26.519 -3.921 -13.726 1.00 56.31 88 PHE A N 1
ATOM 697 C CA . PHE A 1 88 ? 27.260 -5.094 -14.186 1.00 56.31 88 PHE A CA 1
ATOM 698 C C . PHE A 1 88 ? 26.348 -6.227 -14.657 1.00 56.31 88 PHE A C 1
ATOM 700 O O . PHE A 1 88 ? 26.854 -7.211 -15.188 1.00 56.31 88 PHE A O 1
ATOM 707 N N . ASP A 1 89 ? 25.031 -6.089 -14.490 1.00 55.03 89 ASP A N 1
ATOM 708 C CA . ASP A 1 89 ? 24.076 -7.060 -15.004 1.00 55.03 89 ASP A CA 1
ATOM 709 C C . ASP A 1 89 ? 23.565 -6.639 -16.374 1.00 55.03 89 ASP A C 1
ATOM 711 O O . ASP A 1 89 ? 23.189 -5.490 -16.605 1.00 55.03 89 ASP A O 1
ATOM 715 N N . SER A 1 90 ? 23.461 -7.626 -17.259 1.00 60.41 90 SER A N 1
ATOM 716 C CA . SER A 1 90 ? 22.679 -7.585 -18.500 1.00 60.41 90 SER A CA 1
ATOM 717 C C . SER A 1 90 ? 21.175 -7.612 -18.193 1.00 60.41 90 SER A C 1
ATOM 719 O O . SER A 1 90 ? 20.403 -8.352 -18.798 1.00 60.41 90 SER A O 1
ATOM 721 N N . GLY A 1 91 ? 20.764 -6.830 -17.193 1.00 67.62 91 GLY A N 1
ATOM 722 C CA . GLY A 1 91 ? 19.380 -6.714 -16.781 1.00 67.62 91 GLY A CA 1
ATOM 723 C C . GLY A 1 91 ? 18.506 -6.179 -17.917 1.00 67.62 91 GLY A C 1
ATOM 724 O O . GLY A 1 91 ? 19.014 -5.629 -18.901 1.00 67.62 91 GLY A O 1
ATOM 725 N N . PRO A 1 92 ? 17.180 -6.324 -17.787 1.00 75.31 92 PRO A N 1
ATOM 726 C CA . PRO A 1 92 ? 16.257 -5.788 -18.771 1.00 75.31 92 PRO A CA 1
ATOM 727 C C . PRO A 1 92 ? 16.471 -4.277 -18.927 1.00 75.31 92 PRO A C 1
ATOM 729 O O . PRO A 1 92 ? 16.622 -3.538 -17.950 1.00 75.31 92 PRO A O 1
ATOM 732 N N . SER A 1 93 ? 16.519 -3.831 -20.180 1.00 85.44 93 SER A N 1
ATOM 733 C CA . SER A 1 93 ? 16.502 -2.415 -20.525 1.00 85.44 93 SER A CA 1
ATOM 734 C C . SER A 1 93 ? 15.079 -2.024 -20.877 1.00 85.44 93 SER A C 1
ATOM 736 O O . SER A 1 93 ? 14.421 -2.736 -21.633 1.00 85.44 93 SER A O 1
ATOM 738 N N . PHE A 1 94 ? 14.628 -0.902 -20.327 1.00 89.50 94 PHE A N 1
ATOM 739 C CA . PHE A 1 94 ? 13.290 -0.383 -20.563 1.00 89.50 94 PHE A CA 1
ATOM 740 C C . PHE A 1 94 ? 13.354 0.940 -21.322 1.00 89.50 94 PHE A C 1
ATOM 742 O O . PHE A 1 94 ? 14.188 1.807 -21.032 1.00 89.50 94 PHE A O 1
ATOM 749 N N . ALA A 1 95 ? 12.456 1.095 -22.287 1.00 91.69 95 ALA A N 1
ATOM 750 C CA . ALA A 1 95 ? 12.197 2.341 -22.978 1.00 91.69 95 ALA A CA 1
ATOM 751 C C . ALA A 1 95 ? 11.097 3.144 -22.268 1.00 91.69 95 ALA A C 1
ATOM 753 O O . ALA A 1 95 ? 10.352 2.649 -21.422 1.00 91.69 95 ALA A O 1
ATOM 754 N N . ALA A 1 96 ? 10.998 4.427 -22.619 1.00 93.94 96 ALA A N 1
ATOM 755 C CA . ALA A 1 96 ? 9.905 5.264 -22.143 1.00 93.94 96 ALA A CA 1
ATOM 756 C C . ALA A 1 96 ? 8.558 4.717 -22.646 1.00 93.94 96 ALA A C 1
ATOM 758 O O . ALA A 1 96 ? 8.420 4.432 -23.835 1.00 93.94 96 ALA A O 1
ATOM 759 N N . ASN A 1 97 ? 7.564 4.685 -21.760 1.00 96.06 97 ASN A N 1
ATOM 760 C CA . ASN A 1 97 ? 6.216 4.149 -21.960 1.00 96.06 97 ASN A CA 1
ATOM 761 C C . ASN A 1 97 ? 6.110 2.619 -22.051 1.00 96.06 97 ASN A C 1
ATOM 763 O O . ASN A 1 97 ? 5.024 2.121 -22.351 1.00 96.06 97 ASN A O 1
ATOM 767 N N . ASP A 1 98 ? 7.178 1.872 -21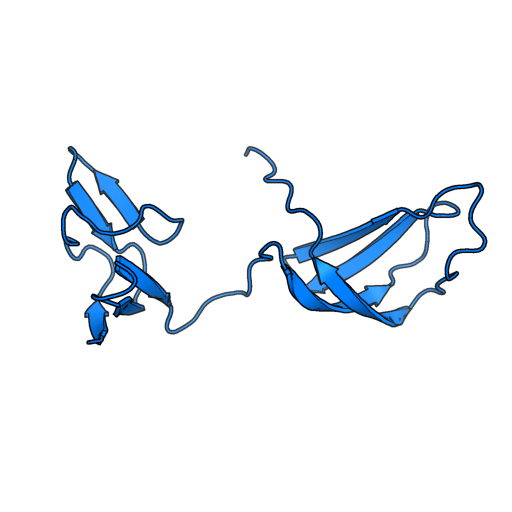.762 1.00 95.75 98 ASP A N 1
ATOM 768 C CA . ASP A 1 98 ? 7.059 0.423 -21.602 1.00 95.75 98 ASP A CA 1
ATOM 769 C C . ASP A 1 98 ? 6.120 0.098 -20.434 1.00 95.75 98 ASP A C 1
ATOM 771 O O . ASP A 1 98 ? 6.185 0.722 -19.371 1.00 95.75 98 ASP A O 1
ATOM 775 N N . ILE A 1 99 ? 5.249 -0.891 -20.635 1.00 96.75 99 ILE A N 1
ATOM 776 C CA . ILE A 1 99 ? 4.371 -1.424 -19.591 1.00 96.75 99 ILE A CA 1
ATOM 777 C C . ILE A 1 99 ? 5.051 -2.649 -18.995 1.00 96.75 99 ILE A C 1
ATOM 779 O O . ILE A 1 99 ? 5.409 -3.577 -19.721 1.00 96.75 99 ILE A O 1
ATOM 783 N N . ILE A 1 100 ? 5.208 -2.660 -17.676 1.00 95.06 100 ILE A N 1
ATOM 784 C CA . ILE A 1 100 ? 5.907 -3.726 -16.960 1.00 95.06 100 ILE A CA 1
ATOM 785 C C . ILE A 1 100 ? 5.057 -4.274 -15.820 1.00 95.06 100 ILE A C 1
ATOM 787 O O . ILE A 1 100 ? 4.318 -3.529 -15.180 1.00 95.06 100 ILE A O 1
ATOM 791 N N . GLU A 1 101 ? 5.206 -5.568 -15.550 1.00 96.19 101 GLU A N 1
ATOM 792 C CA . GLU A 1 101 ? 4.735 -6.212 -14.324 1.00 96.19 101 GLU A CA 1
ATOM 793 C C . GLU A 1 101 ? 5.932 -6.439 -13.394 1.00 96.19 101 GLU A C 1
ATOM 795 O O . GLU A 1 101 ? 6.990 -6.901 -13.830 1.00 96.19 101 GLU A O 1
ATOM 800 N N . ALA A 1 102 ? 5.782 -6.100 -12.115 1.00 94.31 102 ALA A N 1
ATOM 801 C CA . ALA A 1 102 ? 6.827 -6.268 -11.114 1.00 94.31 102 ALA A CA 1
ATOM 802 C C . ALA A 1 102 ? 6.240 -6.542 -9.727 1.00 94.31 102 ALA A C 1
ATOM 804 O O . ALA A 1 102 ? 5.075 -6.264 -9.454 1.00 94.31 102 ALA A O 1
ATOM 805 N N . THR A 1 103 ? 7.076 -7.045 -8.820 1.00 96.25 103 THR A N 1
ATOM 806 C CA . THR A 1 103 ? 6.727 -7.200 -7.405 1.00 96.25 103 THR A CA 1
ATOM 807 C C . THR A 1 103 ? 7.356 -6.085 -6.578 1.00 96.25 103 THR A C 1
ATOM 809 O O . THR A 1 103 ? 8.542 -5.785 -6.726 1.00 96.25 103 THR A O 1
ATOM 812 N N . VAL A 1 104 ? 6.580 -5.489 -5.672 1.00 95.69 104 VAL A N 1
ATOM 813 C CA . VAL A 1 104 ? 7.074 -4.472 -4.734 1.00 95.69 104 VAL A CA 1
ATOM 814 C C . VAL A 1 104 ? 8.057 -5.116 -3.752 1.00 95.69 104 VAL A C 1
ATOM 816 O O . VAL A 1 104 ? 7.658 -5.876 -2.869 1.00 95.69 104 VAL A O 1
ATOM 819 N N . ALA A 1 105 ? 9.345 -4.809 -3.906 1.00 94.75 105 ALA A N 1
ATOM 820 C CA . ALA A 1 105 ? 10.407 -5.346 -3.054 1.00 94.75 105 ALA A CA 1
ATOM 821 C C . ALA A 1 105 ? 10.551 -4.588 -1.723 1.00 94.75 105 ALA A C 1
ATOM 823 O O . ALA A 1 105 ? 10.792 -5.206 -0.689 1.00 94.75 105 ALA A O 1
ATOM 824 N N . ASP A 1 106 ? 10.388 -3.265 -1.747 1.00 94.19 106 ASP A N 1
ATOM 825 C CA . ASP A 1 106 ? 10.499 -2.397 -0.574 1.00 94.19 106 ASP A CA 1
ATOM 826 C C . ASP A 1 106 ? 9.582 -1.169 -0.712 1.00 94.19 106 ASP A C 1
ATOM 828 O O . ASP A 1 106 ? 9.161 -0.816 -1.817 1.00 94.19 106 ASP A O 1
ATOM 832 N N . VAL A 1 107 ? 9.252 -0.530 0.414 1.00 92.94 107 VAL A N 1
ATOM 833 C CA . VAL A 1 107 ? 8.407 0.670 0.480 1.00 92.94 107 VAL A CA 1
ATOM 834 C C . VAL A 1 107 ? 9.042 1.700 1.413 1.00 92.94 107 VAL A C 1
ATOM 836 O O . VAL A 1 107 ? 8.922 1.620 2.639 1.00 92.94 107 VAL A O 1
ATOM 839 N N . GLU A 1 108 ? 9.656 2.732 0.835 1.00 88.69 108 GLU A N 1
ATOM 840 C CA . GLU A 1 108 ? 10.172 3.860 1.607 1.00 88.69 108 GLU A CA 1
ATOM 841 C C . GLU A 1 108 ? 9.038 4.794 2.049 1.00 88.69 108 GLU A C 1
ATOM 843 O O . GLU A 1 108 ? 8.336 5.409 1.244 1.00 88.69 108 GLU A O 1
ATOM 848 N N . LYS A 1 109 ? 8.878 4.963 3.366 1.00 75.62 109 LYS A N 1
ATOM 849 C CA . LYS A 1 109 ? 8.011 6.010 3.916 1.00 75.62 109 LYS A CA 1
ATOM 850 C C . LYS A 1 109 ? 8.786 7.316 3.972 1.00 75.62 109 LYS A C 1
ATOM 852 O O . LYS A 1 109 ? 9.613 7.510 4.864 1.00 75.62 109 LYS A O 1
ATOM 857 N N . LYS A 1 110 ? 8.476 8.242 3.066 1.00 64.50 110 LYS A N 1
ATOM 858 C CA . LYS A 1 110 ? 8.954 9.621 3.181 1.00 64.50 110 LYS A CA 1
ATOM 859 C C . LYS A 1 110 ? 8.373 10.208 4.473 1.00 64.50 110 LYS A C 1
ATOM 861 O O . LYS A 1 110 ? 7.158 10.362 4.587 1.00 64.50 110 LYS A O 1
ATOM 866 N N . LYS A 1 111 ? 9.220 10.453 5.478 1.00 49.56 111 LYS A N 1
ATOM 867 C CA . LYS A 1 111 ? 8.804 11.176 6.687 1.00 49.56 111 LYS A CA 1
ATOM 868 C C . LYS A 1 111 ? 8.420 12.592 6.252 1.00 49.56 111 LYS A C 1
ATOM 870 O O . LYS A 1 111 ? 9.273 13.302 5.722 1.00 49.56 111 LYS A O 1
ATOM 875 N N . GLY A 1 112 ? 7.136 12.919 6.387 1.00 41.41 112 GLY A N 1
ATOM 876 C CA . GLY A 1 112 ? 6.642 14.295 6.318 1.00 41.41 112 GLY A CA 1
ATOM 877 C C . GLY A 1 112 ? 7.019 15.0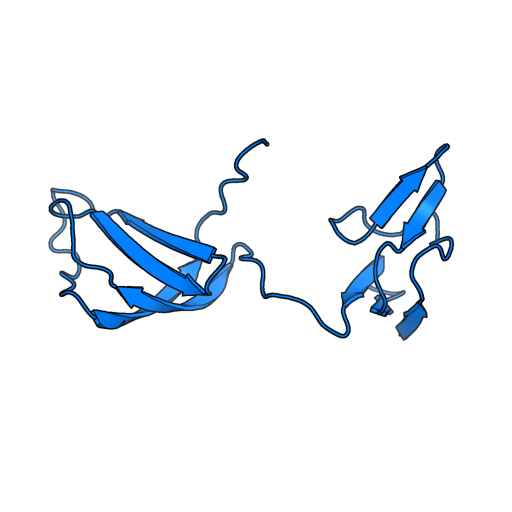78 7.563 1.00 41.41 112 GLY A C 1
ATOM 878 O O . GLY A 1 112 ? 7.312 14.428 8.596 1.00 41.41 112 GLY A O 1
#

Secondary structure (DSSP, 8-state):
-EEEE-TTPBPPTT---STTEEEETTEEEESSSEEEETTTTEEEESS------TT-EEEEEEPPPSBTTEEEEEEETTEEEEEE--TTS-PPP--TT-EEEEE---------